Protein AF-A0A0D0CA77-F1 (afdb_monomer_lite)

Secondary structure (DSSP, 8-state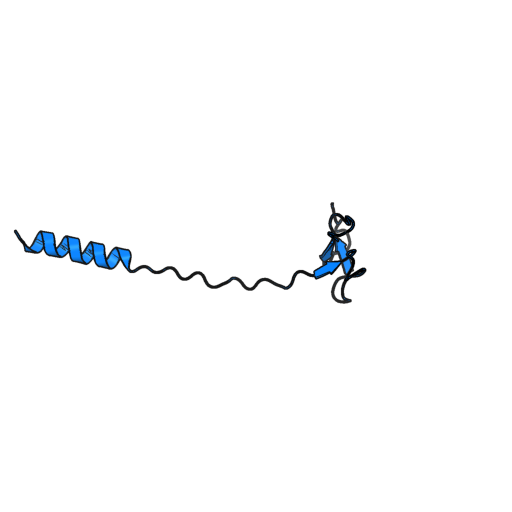):
--HHHHHHHHHHHHHTT-----PPPPPPPPPEESSSS-SS--TT--EEES---TTT-EEEE-PPTT-----

Organism: NCBI:txid944289

pLDDT: mean 78.32, std 7.61, range [56.09, 89.0]

Structure (mmCIF, N/CA/C/O backbone):
data_AF-A0A0D0CA77-F1
#
_entry.id   AF-A0A0D0CA77-F1
#
loop_
_atom_site.group_PDB
_atom_site.id
_atom_site.type_symbol
_atom_site.label_atom_id
_atom_site.label_alt_id
_a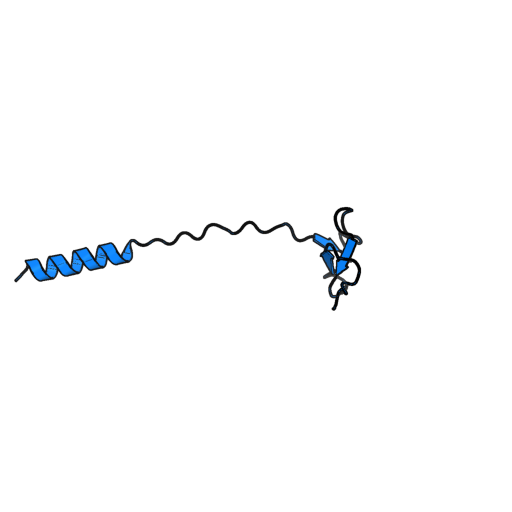tom_site.label_comp_id
_atom_site.label_asym_id
_atom_site.label_entity_id
_atom_site.label_seq_id
_atom_site.pdbx_PDB_ins_code
_atom_site.Cartn_x
_atom_site.Cartn_y
_atom_site.Cartn_z
_atom_site.occupancy
_atom_site.B_iso_or_equiv
_atom_site.auth_seq_id
_atom_site.auth_comp_id
_atom_site.auth_asym_id
_atom_site.auth_atom_id
_atom_site.pdbx_PDB_model_num
ATOM 1 N N . MET A 1 1 ? -45.573 -20.870 39.982 1.00 61.50 1 MET A N 1
ATOM 2 C CA . MET A 1 1 ? -44.209 -21.125 39.452 1.00 61.50 1 MET A CA 1
ATOM 3 C C . MET A 1 1 ? -44.009 -20.658 37.994 1.00 61.50 1 MET A C 1
ATOM 5 O O . MET A 1 1 ? -42.993 -20.991 37.402 1.00 61.50 1 MET A O 1
ATOM 9 N N . TYR A 1 2 ? -44.907 -19.845 37.412 1.00 62.72 2 TYR A N 1
ATOM 10 C CA . TYR A 1 2 ? -44.785 -19.372 36.018 1.00 62.72 2 TYR A CA 1
ATOM 11 C C . TYR A 1 2 ? -43.989 -18.063 35.861 1.00 62.72 2 TYR A C 1
ATOM 13 O O . TYR A 1 2 ? -43.363 -17.855 34.826 1.00 62.72 2 TYR A O 1
ATOM 21 N N . GLY A 1 3 ? -43.939 -17.220 36.901 1.00 65.06 3 GLY A N 1
ATOM 22 C CA . GLY A 1 3 ? -43.220 -15.938 36.862 1.00 65.06 3 GLY A CA 1
ATOM 23 C C . GLY A 1 3 ? -41.704 -16.079 36.692 1.00 65.06 3 GLY A C 1
ATOM 24 O O . GLY A 1 3 ? -41.094 -15.298 35.974 1.00 65.06 3 GLY A O 1
ATOM 25 N N . PHE A 1 4 ? -41.104 -17.128 37.265 1.00 72.62 4 PHE A N 1
ATOM 26 C CA . PHE A 1 4 ? -39.664 -17.379 37.146 1.00 72.62 4 PHE A CA 1
ATOM 27 C C . PHE A 1 4 ? -39.254 -17.768 35.715 1.00 72.62 4 PHE A C 1
ATOM 29 O O . PHE A 1 4 ? -38.228 -17.317 35.219 1.00 72.62 4 PHE A O 1
ATOM 36 N N . LYS A 1 5 ? -40.095 -18.543 35.011 1.00 72.50 5 LYS A N 1
ATOM 37 C CA . LYS A 1 5 ? -39.875 -18.884 33.596 1.00 72.50 5 LYS A CA 1
ATOM 38 C C . LYS A 1 5 ? -39.998 -17.659 32.691 1.00 72.50 5 LYS A C 1
ATOM 40 O O . LYS A 1 5 ? -39.177 -17.492 31.798 1.00 72.50 5 LYS A O 1
ATOM 45 N N . ALA A 1 6 ? -40.987 -16.800 32.940 1.00 75.25 6 ALA A N 1
ATOM 46 C CA . ALA A 1 6 ? -41.169 -15.572 32.167 1.00 75.25 6 ALA A CA 1
ATOM 47 C C . ALA A 1 6 ? -39.969 -14.624 32.316 1.00 75.25 6 ALA A C 1
ATOM 49 O O . ALA A 1 6 ? -39.506 -14.057 31.331 1.00 75.25 6 ALA A O 1
ATOM 50 N N . PHE A 1 7 ? -39.416 -14.519 33.526 1.00 78.69 7 PHE A N 1
ATOM 51 C CA . PHE A 1 7 ? -38.267 -13.660 33.797 1.00 78.69 7 PHE A CA 1
ATOM 52 C C . PHE A 1 7 ? -37.014 -14.086 33.016 1.00 78.69 7 PHE A C 1
ATOM 54 O O . PHE A 1 7 ? -36.341 -13.240 32.438 1.00 78.69 7 PHE A O 1
ATOM 61 N N . ILE A 1 8 ? -36.749 -15.396 32.929 1.00 81.25 8 ILE A N 1
ATOM 62 C CA . ILE A 1 8 ? -35.610 -15.950 32.174 1.00 81.25 8 ILE A CA 1
ATOM 63 C C . ILE A 1 8 ? -35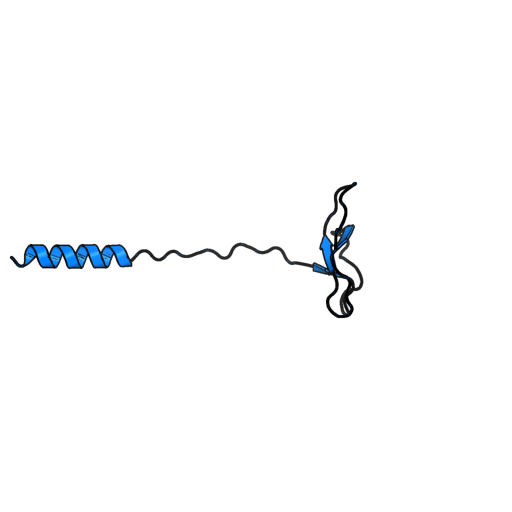.740 -15.681 30.670 1.00 81.25 8 ILE A C 1
ATOM 65 O O . ILE A 1 8 ? -34.756 -15.371 30.005 1.00 81.25 8 ILE A O 1
ATOM 69 N N . VAL A 1 9 ? -36.949 -15.797 30.118 1.00 81.88 9 VAL A N 1
ATOM 70 C CA . VAL A 1 9 ? -37.171 -15.578 28.681 1.00 81.88 9 VAL A CA 1
ATOM 71 C C . VAL A 1 9 ? -36.961 -14.107 28.314 1.00 81.88 9 VAL A C 1
ATOM 73 O O . VAL A 1 9 ? -36.347 -13.813 27.291 1.00 81.88 9 VAL A O 1
ATOM 76 N N . VAL A 1 10 ? -37.413 -13.183 29.167 1.00 83.00 10 VAL A N 1
ATOM 77 C CA . VAL A 1 10 ? -37.259 -11.738 28.940 1.00 83.00 10 VAL A CA 1
ATOM 78 C C . VAL A 1 10 ? -35.794 -11.308 29.014 1.00 83.00 10 VAL A C 1
ATOM 80 O O . VAL A 1 10 ? -35.337 -10.552 28.157 1.00 83.00 10 VAL A O 1
ATOM 83 N N . THR A 1 11 ? -35.032 -11.804 29.991 1.00 78.75 11 THR A N 1
ATOM 84 C CA . THR A 1 11 ? -33.607 -11.459 30.112 1.00 78.75 11 THR A CA 1
ATOM 85 C C . THR A 1 11 ? -32.771 -12.043 28.977 1.00 78.75 11 THR A C 1
ATOM 87 O O . THR A 1 11 ? -31.871 -11.367 28.481 1.00 78.75 11 THR A O 1
ATOM 90 N N . LEU A 1 12 ? -33.094 -13.253 28.510 1.00 79.88 12 LEU A N 1
ATOM 91 C CA . LEU A 1 12 ? -32.415 -13.869 27.369 1.00 79.88 12 LEU A CA 1
ATOM 92 C C . LEU A 1 12 ? -32.678 -13.106 26.062 1.00 79.88 12 LEU A C 1
ATOM 94 O O . LEU A 1 12 ? -31.753 -12.893 25.283 1.00 79.88 12 LEU A O 1
ATOM 98 N N . ALA A 1 13 ? -33.917 -12.655 25.842 1.00 78.75 13 ALA A N 1
ATOM 99 C CA . ALA A 1 13 ? -34.267 -11.860 24.667 1.00 78.75 13 ALA A CA 1
ATOM 100 C C . ALA A 1 13 ? -33.524 -10.513 24.643 1.00 78.75 13 ALA A C 1
ATOM 102 O O . ALA A 1 13 ? -33.023 -10.118 23.594 1.00 78.75 13 ALA A O 1
ATOM 103 N N . LEU A 1 14 ? -33.385 -9.847 25.798 1.00 78.19 14 LEU A N 1
ATOM 104 C CA . LEU A 1 14 ? -32.650 -8.581 25.903 1.00 78.19 14 LEU A CA 1
ATOM 105 C C . LEU A 1 14 ? -31.147 -8.733 25.621 1.00 78.19 14 LEU A C 1
ATOM 107 O O . LEU A 1 14 ? -30.543 -7.843 25.020 1.00 78.19 14 LEU A O 1
ATOM 111 N N . ALA A 1 15 ? -30.544 -9.851 26.034 1.00 75.44 15 ALA A N 1
ATOM 112 C CA . ALA A 1 15 ? -29.119 -10.108 25.828 1.00 75.44 15 ALA A CA 1
ATOM 113 C C . ALA A 1 15 ? -28.748 -10.315 24.346 1.00 75.44 15 ALA A C 1
ATOM 115 O O . ALA A 1 15 ? -27.618 -10.042 23.952 1.00 75.44 15 ALA A O 1
ATOM 116 N N . LEU A 1 16 ? -29.694 -10.769 23.518 1.00 74.94 16 LEU A N 1
ATOM 117 C CA . LEU A 1 16 ? -29.478 -11.035 22.090 1.00 74.94 16 LEU A CA 1
ATOM 118 C C . LEU A 1 16 ? -29.617 -9.786 21.201 1.00 74.94 16 LEU A C 1
ATOM 120 O O . LEU A 1 16 ? -29.223 -9.822 20.040 1.00 74.94 16 LEU A O 1
ATOM 124 N N . SER A 1 17 ? -30.142 -8.678 21.728 1.00 72.19 17 SER A N 1
ATOM 125 C CA . SER A 1 17 ? -30.385 -7.435 20.970 1.00 72.19 17 SER A CA 1
ATOM 126 C C . SER A 1 17 ? -29.148 -6.545 20.762 1.00 72.19 17 SER A C 1
ATOM 128 O O . SER A 1 17 ? -29.275 -5.441 20.236 1.00 72.19 17 SER A O 1
ATOM 130 N N . ILE A 1 18 ? -27.952 -6.982 21.164 1.00 74.81 18 ILE A N 1
ATOM 131 C CA . ILE A 1 18 ? -26.731 -6.177 21.033 1.00 74.81 18 ILE A CA 1
ATOM 132 C C . ILE A 1 18 ? -26.187 -6.320 19.605 1.00 74.81 18 ILE A C 1
ATOM 134 O O . ILE A 1 18 ? -25.359 -7.182 19.315 1.00 74.81 18 ILE A O 1
ATOM 138 N N . THR A 1 19 ? -26.664 -5.477 18.693 1.00 71.44 19 THR A N 1
ATOM 139 C CA . THR A 1 19 ? -26.093 -5.357 17.348 1.00 71.44 19 THR A CA 1
ATOM 140 C C . THR A 1 19 ? -24.859 -4.460 17.407 1.00 71.44 19 THR A C 1
ATOM 142 O O . THR A 1 19 ? -24.980 -3.246 17.561 1.00 71.44 19 THR A O 1
ATOM 145 N N . VAL A 1 20 ? -23.666 -5.047 17.298 1.00 75.62 20 VAL A N 1
ATOM 146 C CA . VAL A 1 20 ? -22.426 -4.291 17.068 1.00 75.62 20 VAL A CA 1
ATOM 147 C C . VAL A 1 20 ? -22.364 -3.948 15.581 1.00 75.62 20 VAL A C 1
ATOM 149 O O . VAL A 1 20 ? -22.181 -4.831 14.747 1.00 75.62 20 VAL A O 1
ATOM 152 N N . SER A 1 21 ? -22.552 -2.671 15.254 1.00 72.94 21 SER A N 1
ATOM 153 C CA . SER A 1 21 ? -22.221 -2.130 13.936 1.00 72.94 21 SER A CA 1
ATOM 154 C C . SER A 1 21 ? -20.745 -1.754 13.957 1.00 72.94 21 SER A C 1
ATOM 156 O O . SER A 1 21 ? -20.335 -0.969 14.805 1.00 72.94 21 SER A O 1
ATOM 158 N N . ALA A 1 22 ? -19.943 -2.342 13.073 1.00 75.38 22 ALA A N 1
ATOM 159 C CA . ALA A 1 22 ? -18.591 -1.866 12.828 1.00 75.38 22 ALA A CA 1
ATOM 160 C C . ALA A 1 22 ? -18.661 -0.836 11.698 1.00 75.38 22 ALA A C 1
ATOM 162 O O . ALA A 1 22 ? -18.967 -1.201 10.561 1.00 75.38 22 ALA A O 1
ATOM 163 N N . GLU A 1 23 ? -18.417 0.443 11.993 1.00 81.56 23 GLU A N 1
ATOM 164 C CA . GLU A 1 23 ? -18.199 1.433 10.941 1.00 81.56 23 GLU A CA 1
ATOM 165 C C . GLU A 1 23 ? -17.029 0.997 10.039 1.00 81.56 23 GLU A C 1
ATOM 167 O O . GLU A 1 23 ? -15.983 0.573 10.547 1.00 81.56 23 GLU A O 1
ATOM 172 N N . PRO A 1 24 ? -17.164 1.110 8.703 1.00 76.94 24 PRO A N 1
ATOM 173 C CA . PRO A 1 24 ? -16.040 0.926 7.799 1.00 76.94 24 PRO A CA 1
ATOM 174 C C . PRO A 1 24 ? -14.933 1.910 8.172 1.00 76.94 24 PRO A C 1
ATOM 176 O O . PRO A 1 24 ? -15.152 3.122 8.202 1.00 76.94 24 PRO A O 1
ATOM 179 N N . ILE A 1 25 ? -13.741 1.391 8.456 1.00 78.75 25 ILE A N 1
ATOM 180 C CA . ILE A 1 25 ? -12.563 2.232 8.649 1.00 78.75 25 ILE A CA 1
ATOM 181 C C . ILE A 1 25 ? -12.247 2.851 7.281 1.00 78.75 25 ILE A C 1
ATOM 183 O O . ILE A 1 25 ? -12.098 2.092 6.317 1.00 78.75 25 ILE A O 1
ATOM 187 N N . PRO A 1 26 ? -12.170 4.188 7.155 1.00 72.94 26 PRO A N 1
ATOM 188 C CA . PRO A 1 26 ? -11.748 4.807 5.908 1.00 72.94 26 PRO A CA 1
ATOM 189 C C . PRO A 1 26 ? -10.357 4.280 5.541 1.00 72.94 26 PRO A C 1
ATOM 191 O O . PRO A 1 26 ? -9.419 4.384 6.329 1.00 72.94 26 PRO A O 1
ATOM 194 N N . GLN A 1 27 ? -10.253 3.656 4.368 1.00 74.62 27 GLN A N 1
ATOM 195 C CA . GLN A 1 27 ? -8.979 3.231 3.799 1.00 74.62 27 GLN A CA 1
ATOM 196 C C . GLN A 1 27 ? -8.505 4.325 2.848 1.00 74.62 27 GLN A C 1
ATOM 198 O O . GLN A 1 27 ? -9.240 4.703 1.934 1.00 74.62 27 GLN A O 1
ATOM 203 N N . ASP A 1 28 ? -7.298 4.836 3.070 1.00 74.38 28 ASP A N 1
ATOM 204 C CA . ASP A 1 28 ? -6.663 5.731 2.110 1.00 74.38 28 ASP A CA 1
ATOM 20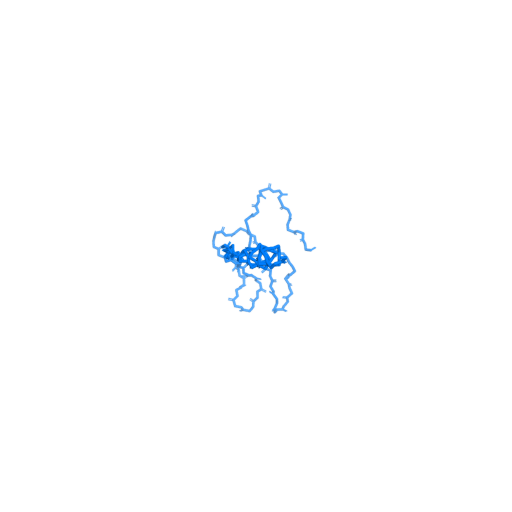5 C C . ASP A 1 28 ? -6.421 4.987 0.783 1.00 74.38 28 ASP A C 1
ATOM 207 O O . ASP A 1 28 ? -6.111 3.788 0.794 1.00 74.38 28 ASP A O 1
ATOM 211 N N . PRO A 1 29 ? -6.570 5.662 -0.371 1.00 76.44 29 PRO A N 1
ATOM 212 C CA . PRO A 1 29 ? -6.297 5.052 -1.665 1.00 76.44 29 PRO A CA 1
ATOM 213 C C . PRO A 1 29 ? -4.831 4.613 -1.744 1.00 76.44 29 PRO A C 1
ATOM 215 O O . PRO A 1 29 ? -3.912 5.410 -1.553 1.00 76.44 29 PRO A O 1
ATOM 218 N N . VAL A 1 30 ? -4.614 3.332 -2.044 1.00 80.81 30 VAL A N 1
ATOM 219 C CA . VAL A 1 30 ? -3.278 2.776 -2.279 1.00 80.81 30 VAL A CA 1
ATOM 220 C C . VAL A 1 30 ? -2.912 2.999 -3.743 1.00 80.81 30 VAL A C 1
ATOM 222 O O . VAL A 1 30 ? -3.633 2.565 -4.639 1.00 80.81 30 VAL A O 1
ATOM 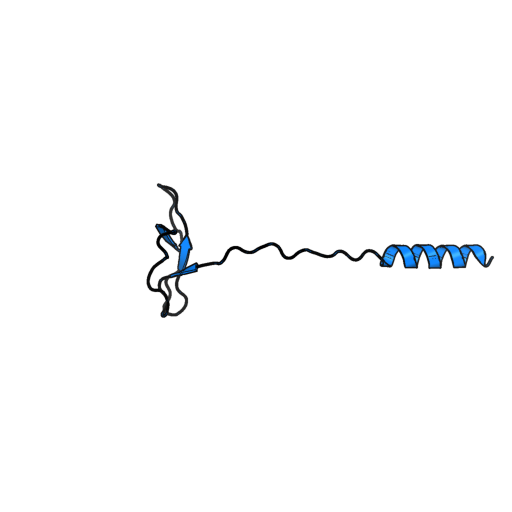225 N N . TYR A 1 31 ? -1.789 3.673 -3.984 1.00 86.19 31 TYR A N 1
ATOM 226 C CA . TYR A 1 31 ? -1.277 3.917 -5.330 1.00 86.19 31 TYR A CA 1
ATOM 227 C C . TYR A 1 31 ? -0.178 2.921 -5.683 1.00 86.19 31 TYR A C 1
ATOM 229 O O . TYR A 1 31 ? 0.721 2.667 -4.881 1.00 86.19 31 TYR A O 1
ATOM 237 N N . HIS A 1 32 ? -0.232 2.404 -6.908 1.00 86.88 32 HIS A N 1
ATOM 238 C CA . HIS A 1 32 ? 0.735 1.450 -7.440 1.00 86.88 32 HIS A CA 1
ATOM 239 C C . HIS A 1 32 ? 1.619 2.077 -8.522 1.00 86.88 32 HIS A C 1
ATOM 241 O O . HIS A 1 32 ? 1.256 3.073 -9.148 1.00 86.88 32 HIS A O 1
ATOM 247 N N . CYS A 1 33 ? 2.795 1.494 -8.725 1.00 86.50 33 CYS A N 1
ATOM 248 C CA . CYS A 1 33 ? 3.825 1.981 -9.644 1.00 86.50 33 CYS A CA 1
ATOM 249 C C . CYS A 1 33 ? 4.599 0.819 -10.276 1.00 86.50 33 CYS A C 1
ATOM 251 O O . CYS A 1 33 ? 4.605 -0.279 -9.741 1.00 86.50 33 CYS A O 1
ATOM 253 N N . GLY A 1 34 ? 5.276 1.037 -11.403 1.00 82.25 34 GLY A N 1
ATOM 254 C CA . GLY A 1 34 ? 6.023 -0.014 -12.106 1.00 82.25 34 GLY A CA 1
ATOM 255 C C . GLY A 1 34 ? 5.153 -1.115 -12.732 1.00 82.25 34 GLY A C 1
ATOM 256 O O . GLY A 1 34 ? 5.681 -2.178 -13.037 1.00 82.25 34 GLY A O 1
ATOM 257 N N . GLY A 1 35 ? 3.846 -0.881 -12.893 1.00 79.19 35 GLY A N 1
ATOM 258 C CA . GLY A 1 35 ? 2.924 -1.761 -13.625 1.00 79.19 35 GLY A CA 1
ATOM 259 C C . GLY A 1 35 ? 2.590 -1.221 -15.021 1.00 79.19 35 GLY A C 1
ATOM 260 O O . GLY A 1 35 ? 3.044 -0.138 -15.394 1.00 79.19 35 GLY A O 1
ATOM 261 N N . ASP A 1 36 ? 1.751 -1.945 -15.768 1.00 75.62 36 ASP A N 1
ATOM 262 C CA . ASP A 1 36 ? 1.401 -1.616 -17.163 1.00 75.62 36 ASP A CA 1
ATOM 263 C C . ASP A 1 36 ? 0.697 -0.257 -17.316 1.00 75.62 36 ASP A C 1
ATOM 265 O O . ASP A 1 36 ? 0.869 0.435 -18.319 1.00 75.62 36 ASP A O 1
ATOM 269 N N . GLU A 1 37 ? -0.082 0.145 -16.310 1.00 70.94 37 GLU A N 1
ATOM 270 C CA . GLU A 1 37 ? -0.866 1.386 -16.341 1.00 70.94 37 GLU A CA 1
ATOM 271 C C . GLU A 1 37 ? -0.120 2.578 -15.719 1.00 70.94 37 GLU A C 1
ATOM 273 O O . GLU A 1 37 ? -0.336 3.731 -16.101 1.00 70.94 37 GLU A O 1
ATOM 278 N N . HIS A 1 38 ? 0.795 2.313 -14.781 1.00 73.06 38 HIS A N 1
ATOM 279 C CA . HIS A 1 38 ? 1.473 3.340 -13.993 1.00 73.06 38 HIS A CA 1
ATOM 280 C C . HIS A 1 38 ? 2.950 3.003 -13.806 1.00 73.06 38 HIS A C 1
ATOM 282 O O . HIS A 1 38 ? 3.336 2.308 -12.870 1.00 73.06 38 HIS A O 1
ATOM 288 N N . LEU A 1 39 ? 3.802 3.555 -14.673 1.00 80.31 39 LEU A N 1
ATOM 289 C CA . LEU A 1 39 ? 5.261 3.410 -14.578 1.00 80.31 39 LEU A CA 1
ATOM 290 C C . LEU A 1 39 ? 5.875 4.223 -13.427 1.00 80.31 39 LEU A C 1
ATOM 292 O O . LEU A 1 39 ? 7.008 3.972 -13.026 1.00 80.31 39 LEU A O 1
ATOM 296 N N . SER A 1 40 ? 5.174 5.231 -12.907 1.00 83.88 40 SER A N 1
ATOM 297 C CA . SER A 1 40 ? 5.703 6.164 -11.906 1.00 83.88 40 SER A CA 1
ATOM 298 C C . SER A 1 40 ? 4.628 6.612 -10.927 1.00 83.88 40 SER A C 1
ATOM 300 O O . SER A 1 40 ? 3.443 6.620 -11.257 1.00 83.88 40 SER A O 1
ATOM 302 N N . CYS A 1 41 ? 5.062 6.998 -9.728 1.00 87.19 41 CYS A N 1
ATOM 303 C CA . CYS A 1 41 ? 4.176 7.498 -8.689 1.00 87.19 41 CYS A CA 1
ATOM 304 C C . CYS A 1 41 ? 3.696 8.935 -8.955 1.00 87.19 41 CYS A C 1
ATOM 306 O O . CYS A 1 41 ? 4.410 9.708 -9.603 1.00 87.19 41 CYS A O 1
ATOM 308 N N . PRO A 1 42 ? 2.516 9.317 -8.427 1.00 89.00 42 PRO A N 1
ATOM 309 C CA . PRO A 1 42 ? 2.065 10.706 -8.415 1.00 89.00 42 PRO A CA 1
ATOM 310 C C . PRO A 1 42 ? 3.075 11.622 -7.700 1.00 89.00 42 PRO A C 1
ATOM 312 O O . PRO A 1 42 ? 3.818 11.145 -6.843 1.00 89.00 42 PRO A O 1
ATOM 315 N N . PRO A 1 43 ? 3.065 12.943 -7.968 1.00 88.38 43 PRO A N 1
ATOM 316 C CA . PRO A 1 43 ? 4.031 13.892 -7.398 1.00 88.38 43 PRO A CA 1
ATOM 317 C C . PRO A 1 43 ? 3.961 14.023 -5.867 1.00 88.38 43 PRO A C 1
ATOM 319 O O . PRO A 1 43 ? 4.867 14.581 -5.257 1.00 88.38 43 PRO A O 1
ATOM 322 N N . GLU A 1 44 ? 2.890 13.524 -5.251 1.00 88.44 44 GLU A N 1
ATOM 323 C CA . GLU A 1 44 ? 2.695 13.500 -3.798 1.00 88.44 44 GLU A CA 1
ATOM 324 C C . GLU A 1 44 ? 3.546 12.420 -3.108 1.00 88.44 44 GLU A C 1
ATOM 326 O O . GLU A 1 44 ? 3.771 12.484 -1.903 1.00 88.44 44 GLU A O 1
ATOM 331 N N . TYR A 1 45 ? 4.059 11.455 -3.876 1.00 88.00 45 TYR A N 1
ATOM 332 C CA . TYR A 1 45 ? 4.883 10.347 -3.408 1.00 88.00 45 TYR A CA 1
ATOM 333 C C . TYR A 1 45 ? 6.307 10.489 -3.943 1.00 88.00 45 TYR A C 1
ATOM 335 O O . TYR A 1 45 ? 6.521 10.868 -5.093 1.00 88.00 45 TYR A O 1
ATOM 343 N N . ASN A 1 46 ? 7.301 10.153 -3.122 1.00 89.00 46 ASN A N 1
ATOM 344 C CA . ASN A 1 46 ? 8.715 10.300 -3.486 1.00 89.00 46 ASN A CA 1
ATOM 345 C C . ASN A 1 46 ? 9.420 8.960 -3.753 1.00 89.00 46 ASN A C 1
ATOM 347 O O . ASN A 1 46 ? 10.579 8.962 -4.170 1.00 89.00 46 ASN A O 1
ATOM 351 N N . ALA A 1 47 ? 8.743 7.831 -3.527 1.00 87.75 47 ALA A N 1
ATOM 352 C CA . ALA A 1 47 ? 9.320 6.508 -3.694 1.00 87.75 47 ALA A CA 1
ATOM 353 C C . ALA A 1 47 ? 8.278 5.472 -4.142 1.00 87.75 47 ALA A C 1
ATOM 355 O O . ALA A 1 47 ? 7.115 5.510 -3.744 1.00 87.75 47 ALA A O 1
ATOM 356 N N . CYS A 1 48 ? 8.732 4.528 -4.965 1.00 87.12 48 CYS A N 1
ATOM 357 C CA . CYS A 1 48 ? 7.992 3.343 -5.387 1.00 87.12 48 CYS A CA 1
ATOM 358 C C . CYS A 1 48 ? 8.633 2.123 -4.721 1.00 87.12 48 CYS A C 1
ATOM 360 O O . CYS A 1 48 ? 9.815 1.861 -4.945 1.00 87.12 48 CYS A O 1
ATOM 362 N N . CYS A 1 49 ? 7.886 1.419 -3.873 1.00 85.44 49 CYS A N 1
ATOM 363 C CA . CYS A 1 49 ? 8.445 0.447 -2.937 1.00 85.44 49 CYS A CA 1
ATOM 364 C C . CYS A 1 49 ? 7.736 -0.901 -2.985 1.00 85.44 49 CYS A C 1
ATOM 366 O O . CYS A 1 49 ? 6.530 -0.983 -3.200 1.00 85.44 49 CYS A O 1
ATOM 368 N N . GLY A 1 50 ? 8.504 -1.963 -2.757 1.00 79.69 50 GLY A N 1
ATOM 369 C CA . GLY A 1 50 ? 8.052 -3.344 -2.872 1.00 79.69 50 GLY A CA 1
ATOM 370 C C . GLY A 1 50 ? 8.603 -4.039 -4.121 1.00 79.69 50 GLY A C 1
ATOM 371 O O . GLY A 1 50 ? 9.384 -3.452 -4.876 1.00 79.69 50 GLY A O 1
ATOM 372 N N . PRO A 1 51 ? 8.234 -5.309 -4.329 1.00 73.12 51 PRO A N 1
ATOM 373 C CA . PRO A 1 51 ? 8.684 -6.085 -5.471 1.00 73.12 51 PRO A CA 1
ATOM 374 C C . PRO A 1 51 ? 8.116 -5.547 -6.778 1.00 73.12 51 PRO A C 1
ATOM 376 O O . PRO A 1 51 ? 6.946 -5.735 -7.086 1.00 73.12 51 PRO A O 1
ATOM 379 N N . ILE A 1 52 ? 8.982 -4.920 -7.578 1.00 72.06 52 ILE A N 1
ATOM 380 C CA . ILE A 1 52 ? 8.673 -4.552 -8.962 1.00 72.06 52 ILE A CA 1
ATOM 381 C C . ILE A 1 52 ? 8.760 -5.822 -9.815 1.00 72.06 52 ILE A C 1
ATOM 383 O O . ILE A 1 52 ? 9.786 -6.118 -10.425 1.00 72.06 52 ILE A O 1
ATOM 387 N N . ILE A 1 53 ? 7.695 -6.621 -9.768 1.00 70.81 53 ILE A N 1
ATOM 388 C CA . ILE A 1 53 ? 7.497 -7.785 -10.634 1.00 70.81 53 ILE A CA 1
ATOM 389 C C . ILE A 1 53 ? 6.595 -7.348 -11.787 1.00 70.81 53 ILE A C 1
ATOM 391 O O . ILE A 1 53 ? 5.591 -6.663 -11.556 1.00 70.81 53 ILE A O 1
ATOM 395 N N . ASP A 1 54 ? 6.941 -7.762 -13.007 1.00 66.62 54 ASP A N 1
ATOM 396 C CA . ASP A 1 54 ? 6.130 -7.517 -14.201 1.00 66.62 54 ASP A CA 1
ATOM 397 C C . ASP A 1 54 ? 4.677 -7.962 -13.964 1.00 66.62 54 ASP A C 1
ATOM 399 O O . ASP A 1 54 ? 4.409 -9.102 -13.576 1.00 66.62 54 ASP A O 1
ATOM 403 N N . GLY A 1 55 ? 3.737 -7.037 -14.165 1.00 63.69 55 GLY A N 1
ATOM 404 C CA . GLY A 1 55 ? 2.301 -7.254 -13.967 1.00 63.69 55 GLY A CA 1
ATOM 405 C C . GLY A 1 55 ? 1.777 -7.087 -12.532 1.00 63.69 55 GLY A C 1
ATOM 406 O O . GLY A 1 55 ? 0.566 -7.155 -12.339 1.00 63.69 55 GLY A O 1
ATOM 407 N N . VAL A 1 56 ? 2.636 -6.848 -11.529 1.00 70.00 56 VAL A N 1
ATOM 408 C CA . VAL A 1 56 ? 2.222 -6.593 -10.126 1.00 70.00 56 VAL A CA 1
ATOM 409 C C . VAL A 1 56 ? 2.552 -5.163 -9.689 1.00 70.00 56 VAL A C 1
ATOM 411 O O . VAL A 1 56 ? 1.722 -4.514 -9.055 1.00 70.00 56 VAL A O 1
ATOM 414 N N . GLY A 1 57 ? 3.730 -4.654 -10.065 1.00 80.12 57 GLY A N 1
ATOM 415 C CA . GLY A 1 57 ? 4.199 -3.330 -9.650 1.00 80.12 57 GLY A CA 1
ATOM 416 C C . GLY A 1 57 ? 4.483 -3.205 -8.142 1.00 80.12 57 GLY A C 1
ATOM 417 O O . GLY A 1 57 ? 4.252 -4.112 -7.348 1.00 80.12 57 GLY A O 1
ATOM 418 N N . GLY A 1 58 ? 5.028 -2.058 -7.745 1.00 87.06 58 GLY A N 1
ATOM 419 C CA . GLY A 1 58 ? 5.226 -1.649 -6.358 1.00 87.06 58 GLY A CA 1
ATOM 420 C C . GLY A 1 58 ? 4.088 -0.776 -5.826 1.00 87.06 58 GLY A C 1
ATOM 421 O O . GLY A 1 58 ? 3.056 -0.575 -6.465 1.00 87.06 58 GLY A O 1
ATOM 422 N N . THR A 1 59 ? 4.298 -0.228 -4.634 1.00 87.88 59 THR A N 1
ATOM 423 C CA . THR A 1 59 ? 3.396 0.698 -3.942 1.00 87.88 59 THR A CA 1
ATOM 424 C C . THR A 1 59 ? 4.078 2.047 -3.753 1.00 87.88 59 THR A C 1
ATOM 426 O O . THR A 1 59 ? 5.221 2.124 -3.301 1.00 87.88 59 THR A O 1
ATOM 429 N N . CYS A 1 60 ? 3.375 3.121 -4.087 1.00 88.25 60 CYS A N 1
ATOM 430 C CA . CYS A 1 60 ? 3.841 4.482 -3.890 1.00 88.25 60 CYS A CA 1
ATOM 431 C C . CYS A 1 60 ? 3.788 4.867 -2.416 1.00 88.25 60 CYS A C 1
ATOM 433 O O . CYS A 1 60 ? 2.784 4.663 -1.737 1.00 88.25 60 CYS A O 1
ATOM 435 N N . THR A 1 61 ? 4.877 5.443 -1.923 1.00 87.94 61 THR A N 1
ATOM 436 C CA . THR A 1 61 ? 5.015 5.845 -0.524 1.00 87.94 61 THR A CA 1
ATOM 437 C C . THR A 1 61 ? 5.851 7.123 -0.403 1.00 87.94 61 THR A C 1
ATOM 439 O O . THR A 1 61 ? 6.526 7.546 -1.348 1.00 87.94 61 THR A O 1
ATOM 442 N N . ILE A 1 62 ? 5.749 7.771 0.755 1.00 88.75 62 ILE A N 1
ATOM 443 C CA . ILE A 1 62 ? 6.547 8.936 1.129 1.00 88.75 62 ILE A CA 1
ATOM 444 C C . ILE A 1 62 ? 7.600 8.458 2.125 1.00 88.75 62 ILE A C 1
ATOM 446 O O . ILE A 1 62 ? 7.288 8.159 3.274 1.00 88.75 62 ILE A O 1
ATOM 450 N N . LEU A 1 63 ? 8.849 8.381 1.679 1.00 86.19 63 LEU A N 1
ATOM 451 C CA . LEU A 1 63 ? 9.998 8.025 2.499 1.00 86.19 63 LEU A CA 1
ATOM 452 C C . LEU A 1 63 ? 10.594 9.254 3.176 1.00 86.19 63 LEU A C 1
ATOM 454 O O . LEU A 1 63 ? 10.810 10.287 2.531 1.00 86.19 63 LEU A O 1
ATOM 458 N N . ALA A 1 64 ? 10.923 9.119 4.459 1.00 85.44 64 ALA A N 1
ATOM 459 C CA . ALA A 1 64 ? 11.780 10.077 5.135 1.00 85.44 64 ALA A CA 1
ATOM 460 C C . ALA A 1 64 ? 13.245 9.888 4.682 1.00 85.44 64 ALA A C 1
ATOM 462 O O . ALA A 1 64 ? 13.640 8.803 4.243 1.00 85.44 64 ALA A O 1
ATOM 463 N N . PRO A 1 65 ? 14.090 10.929 4.771 1.00 80.69 65 PRO A N 1
ATOM 464 C CA . PRO A 1 65 ? 15.509 10.791 4.464 1.00 80.69 65 PRO A CA 1
ATOM 465 C C . PRO A 1 65 ? 16.167 9.762 5.396 1.00 80.69 65 PRO A C 1
ATOM 467 O O . PRO A 1 65 ? 16.245 9.975 6.603 1.00 80.69 65 PRO A O 1
ATOM 470 N N . GLY A 1 66 ? 16.667 8.668 4.818 1.00 78.56 66 GLY A N 1
ATOM 471 C CA . GLY A 1 66 ? 17.310 7.568 5.547 1.00 78.56 66 GLY A CA 1
ATOM 472 C C . GLY A 1 66 ? 16.458 6.303 5.678 1.00 78.56 66 GLY A C 1
ATOM 473 O O . GLY A 1 66 ? 17.003 5.268 6.059 1.00 78.56 66 GLY A O 1
ATOM 474 N N . ASP A 1 67 ? 15.176 6.355 5.313 1.00 83.62 67 ASP A N 1
ATOM 475 C CA . ASP A 1 67 ? 14.353 5.153 5.209 1.00 83.62 67 ASP A CA 1
ATOM 476 C C . ASP A 1 67 ? 14.764 4.333 3.983 1.00 83.62 67 ASP A C 1
ATOM 478 O O . ASP A 1 67 ? 15.076 4.872 2.917 1.00 83.62 67 ASP A O 1
ATOM 482 N N . LEU A 1 68 ? 14.765 3.009 4.136 1.00 78.75 68 LEU A N 1
ATOM 483 C CA . LEU A 1 68 ? 15.016 2.078 3.044 1.00 78.75 68 LEU A CA 1
ATOM 484 C C . LEU A 1 68 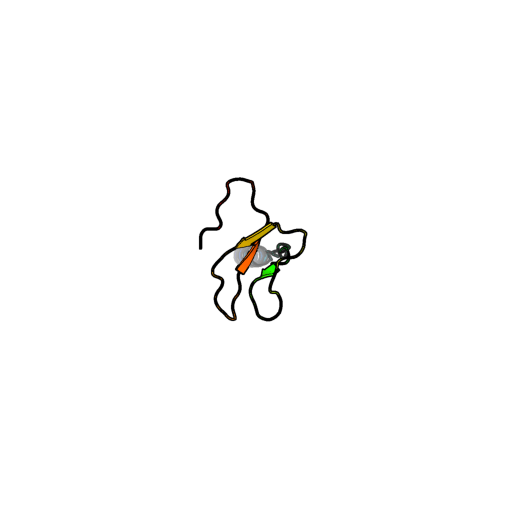? 13.716 1.367 2.683 1.00 78.75 68 LEU A C 1
ATOM 486 O O . LEU A 1 68 ? 13.042 0.814 3.551 1.00 78.75 68 LEU A O 1
ATOM 490 N N . CYS A 1 69 ? 13.407 1.313 1.392 1.00 78.00 69 CYS A N 1
ATOM 491 C CA . CYS A 1 69 ? 12.384 0.405 0.896 1.00 78.00 69 CYS A CA 1
ATOM 492 C C . CYS A 1 69 ? 12.965 -0.999 0.814 1.00 78.00 69 CYS A C 1
ATOM 494 O O . CYS A 1 69 ? 13.718 -1.320 -0.103 1.00 78.00 69 CYS A O 1
ATOM 496 N N . ILE A 1 70 ? 12.653 -1.808 1.822 1.00 63.22 70 ILE A N 1
ATOM 497 C CA . ILE A 1 70 ? 13.060 -3.208 1.868 1.00 63.22 70 ILE A CA 1
ATOM 498 C C . ILE A 1 70 ? 11.995 -4.016 1.124 1.00 63.22 70 ILE A C 1
ATOM 500 O O . ILE A 1 70 ? 10.812 -3.929 1.457 1.00 63.22 70 ILE A O 1
ATOM 504 N N . LEU A 1 71 ? 12.436 -4.729 0.086 1.00 56.09 71 LEU A N 1
ATOM 505 C CA . LEU A 1 71 ? 11.650 -5.713 -0.657 1.00 56.09 71 LEU A CA 1
ATOM 506 C C . LEU A 1 71 ? 11.388 -6.972 0.172 1.00 56.09 71 LEU A C 1
ATOM 508 O O . LEU A 1 71 ? 12.350 -7.448 0.820 1.00 56.09 71 LEU A O 1
#

Radius of gyration: 26.32 Å; chains: 1; bounding box: 62×35×57 Å

Sequence (71 aa):
MYGFKAFIVVTLALALSITVSAEPIPQDPVYHCGGDEHLSCPPEYNACCGPIIDGVGGTCTILAPGDLCIL

Foldseek 3Di:
DVVVVVVVVVVVVVVVPDDDDDDPDDDDDWDFDLEPVHPDDDPVFDDFADDNDYHPGGTTHHDDVPDDRDD